Protein AF-A0A6G2D706-F1 (afdb_monomer_lite)

pLDDT: mean 92.15, std 5.21, range [74.56, 98.31]

Organism: Streptococcus pneumoniae (NCBI:txid1313)

Foldseek 3Di:
DQWDDPDPPDIDHCLVVVEDDDDDDPPPCSVVVVVSVVVSLVVQVEAAAEEALPCPPQQVCCVVNPLQRYHHHLVSLLVVLVVLLVLLVVLVVVCVVVPDPPAAQVVVVHHAYEYHYRDLPSQCVPDDDPVSNVSNVSNVVSVVCCVVRVSRSNYYD

Radius of gyration: 15.92 Å; chains: 1; bounding box: 37×37×40 Å

Sequence (157 aa):
SLDIDLGYDITYNPIKCPHILVSGGTGSGKSIFISFLIIELLKRNSTLYIADPKNSDLGSLSHYLSDKYVATTPNSIARIVRLVVEQMQARYQTMRDNFHYGSNFADHGFKPVWLIFDEMGAFQASATDKKSKEVITEVMDGIKQIILLGRQAGVFI

InterPro domains:
  IPR002543 FtsK domain [PF01580] (10-113)
  IPR002543 FtsK domain [PS50901] (1-157)
  IPR027417 P-loop containing nucleoside triphosphate hydrolase [G3DSA:3.40.50.300] (3-157)
  IPR027417 P-loop containing nucleoside triphosphate hydrolase [SSF52540] (9-156)
  IPR050206 FtsK/SpoIIIE/SftA cell division and DNA translocation [PTHR22683] (16-97)

Structure (mmCIF, N/CA/C/O backbone):
data_AF-A0A6G2D706-F1
#
_entry.id   AF-A0A6G2D706-F1
#
loop_
_atom_site.group_PDB
_atom_site.id
_atom_site.type_symbol
_atom_site.label_atom_id
_atom_site.label_alt_id
_atom_site.label_comp_id
_atom_site.label_asym_id
_atom_site.label_entity_id
_atom_site.label_seq_id
_atom_site.pdbx_PDB_ins_code
_atom_site.Cartn_x
_atom_site.Cartn_y
_atom_site.Cartn_z
_atom_site.occupancy
_atom_site.B_iso_or_equiv
_atom_site.auth_seq_id
_atom_site.auth_comp_id
_atom_site.auth_asym_id
_atom_site.auth_atom_id
_atom_site.pdbx_PDB_model_num
ATOM 1 N N . SER A 1 1 ? 10.830 5.005 -15.874 1.00 81.38 1 SER A N 1
ATOM 2 C CA . SER A 1 1 ? 11.547 4.408 -14.731 1.00 81.38 1 SER A CA 1
ATOM 3 C C . SER A 1 1 ? 10.601 4.313 -13.538 1.00 81.38 1 SER A C 1
ATOM 5 O O . SER A 1 1 ? 9.674 5.114 -13.471 1.00 81.38 1 SER A O 1
ATOM 7 N N . LEU A 1 2 ? 10.809 3.349 -12.633 1.00 89.12 2 LEU A N 1
ATOM 8 C CA . LEU A 1 2 ? 10.139 3.285 -11.323 1.00 89.12 2 LEU A CA 1
ATOM 9 C C . LEU A 1 2 ? 10.940 3.975 -10.212 1.00 89.12 2 LEU A C 1
ATOM 11 O O . LEU A 1 2 ? 10.462 4.050 -9.086 1.00 89.12 2 LEU A O 1
ATOM 15 N N . ASP A 1 3 ? 12.134 4.473 -10.528 1.00 93.94 3 ASP A N 1
ATOM 16 C CA . ASP A 1 3 ? 12.951 5.238 -9.593 1.00 93.94 3 ASP A CA 1
ATOM 17 C C . ASP A 1 3 ? 12.216 6.509 -9.159 1.00 93.94 3 ASP A C 1
ATOM 19 O O . ASP A 1 3 ? 11.658 7.224 -10.000 1.00 93.94 3 ASP A O 1
ATOM 23 N N . ILE A 1 4 ? 12.211 6.778 -7.857 1.00 95.00 4 ILE A N 1
ATOM 24 C CA . ILE A 1 4 ? 11.676 7.979 -7.219 1.00 95.00 4 ILE A CA 1
ATOM 25 C C . ILE A 1 4 ? 12.845 8.711 -6.570 1.00 95.00 4 ILE A C 1
ATOM 27 O O . ILE A 1 4 ? 13.497 8.167 -5.682 1.00 95.00 4 ILE A O 1
ATOM 31 N N . ASP A 1 5 ? 13.108 9.930 -7.024 1.00 95.00 5 ASP A N 1
ATOM 32 C CA . ASP A 1 5 ? 14.101 10.805 -6.409 1.00 95.00 5 ASP A CA 1
ATOM 33 C C . ASP A 1 5 ? 13.527 11.364 -5.103 1.00 95.00 5 ASP A C 1
ATOM 35 O O . ASP A 1 5 ? 12.515 12.061 -5.123 1.00 95.00 5 ASP A O 1
ATOM 39 N N . LEU A 1 6 ? 14.133 11.008 -3.970 1.00 93.25 6 LEU A N 1
ATOM 40 C CA . LEU A 1 6 ? 13.756 11.507 -2.645 1.00 93.25 6 LEU A CA 1
ATOM 41 C C . LEU A 1 6 ? 14.565 12.757 -2.250 1.00 93.25 6 LEU A C 1
ATOM 43 O O . LEU A 1 6 ? 14.392 13.273 -1.145 1.00 93.25 6 LEU A O 1
ATOM 47 N N . GLY A 1 7 ? 15.430 13.250 -3.141 1.00 90.75 7 GLY A N 1
ATOM 48 C CA . GLY A 1 7 ? 16.374 14.331 -2.894 1.00 90.75 7 GLY A CA 1
ATOM 49 C C . GLY A 1 7 ? 17.640 13.860 -2.178 1.00 90.75 7 GLY A C 1
ATOM 50 O O . GLY A 1 7 ? 17.743 12.723 -1.723 1.00 90.75 7 GLY A O 1
ATOM 51 N N . TYR A 1 8 ? 18.620 14.763 -2.065 1.00 91.75 8 TYR A N 1
ATOM 52 C CA . TYR A 1 8 ? 19.890 14.518 -1.361 1.00 91.75 8 TYR A CA 1
ATOM 53 C C . TYR A 1 8 ? 20.635 13.259 -1.840 1.00 91.75 8 TYR A C 1
ATOM 55 O O . TYR A 1 8 ? 21.171 12.507 -1.030 1.00 91.75 8 TYR A O 1
ATOM 63 N N . ASP A 1 9 ? 20.630 13.017 -3.155 1.00 92.62 9 ASP A N 1
ATOM 64 C CA . ASP A 1 9 ? 21.211 11.829 -3.799 1.00 92.62 9 ASP A CA 1
ATOM 65 C C . ASP A 1 9 ? 20.592 10.490 -3.346 1.00 92.62 9 ASP A C 1
ATOM 67 O O . ASP A 1 9 ? 21.154 9.414 -3.563 1.00 92.62 9 ASP A O 1
ATOM 71 N N . ILE A 1 10 ? 19.397 10.527 -2.747 1.00 93.50 10 ILE A N 1
ATOM 72 C CA . ILE A 1 10 ? 18.648 9.340 -2.340 1.00 93.50 10 ILE A CA 1
ATOM 73 C C . ILE A 1 10 ? 17.617 9.017 -3.416 1.00 93.50 10 ILE A C 1
ATOM 75 O O . ILE A 1 10 ? 16.660 9.750 -3.638 1.00 93.50 10 ILE A O 1
ATOM 79 N N . THR A 1 11 ? 17.773 7.860 -4.055 1.00 95.12 11 THR A N 1
ATOM 80 C CA . THR A 1 11 ? 16.788 7.327 -5.003 1.00 95.12 11 THR A CA 1
ATOM 81 C C . THR A 1 11 ? 16.144 6.067 -4.447 1.00 95.12 11 THR A C 1
ATOM 83 O O . THR A 1 11 ? 16.824 5.104 -4.085 1.00 95.12 11 THR A O 1
ATOM 86 N N . TYR A 1 12 ? 14.817 6.046 -4.426 1.00 95.06 12 TYR A N 1
ATOM 87 C CA . TYR A 1 12 ? 14.024 4.884 -4.062 1.00 95.06 12 TYR A CA 1
ATOM 88 C C . TYR A 1 12 ? 13.593 4.099 -5.305 1.00 95.06 12 TYR A C 1
ATOM 90 O O . TYR A 1 12 ? 13.089 4.670 -6.266 1.00 95.06 12 TYR A O 1
ATOM 98 N N . ASN A 1 13 ? 13.750 2.774 -5.278 1.00 93.94 13 ASN A N 1
ATOM 99 C CA . ASN A 1 13 ? 13.297 1.888 -6.348 1.00 93.94 13 ASN A CA 1
ATOM 100 C C . ASN A 1 13 ? 12.472 0.727 -5.758 1.00 93.94 13 ASN A C 1
ATOM 102 O O . ASN A 1 13 ? 13.042 -0.093 -5.029 1.00 93.94 13 ASN A O 1
ATOM 106 N N . PRO A 1 14 ? 11.182 0.588 -6.116 1.00 91.69 14 PRO A N 1
ATOM 1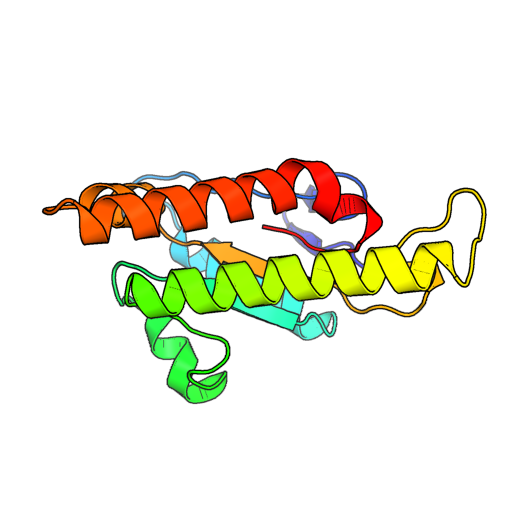07 C CA . PRO A 1 14 ? 10.299 -0.437 -5.551 1.00 91.69 14 PRO A CA 1
ATOM 108 C C . PRO A 1 14 ? 10.644 -1.872 -5.979 1.00 91.69 14 PRO A C 1
ATOM 110 O O . PRO A 1 14 ? 10.285 -2.833 -5.311 1.00 91.69 14 PRO A O 1
ATOM 113 N N . ILE A 1 15 ? 11.393 -2.074 -7.065 1.00 90.44 15 ILE A N 1
ATOM 114 C CA . ILE A 1 15 ? 11.876 -3.415 -7.432 1.00 90.44 15 ILE A CA 1
ATOM 115 C C . ILE A 1 15 ? 13.010 -3.853 -6.493 1.00 90.44 15 ILE A C 1
ATOM 117 O O . ILE A 1 15 ? 13.154 -5.050 -6.216 1.00 90.44 15 ILE A O 1
ATOM 121 N N . LYS A 1 16 ? 13.822 -2.905 -6.006 1.00 91.56 16 LYS A N 1
ATOM 122 C CA . LYS A 1 16 ? 14.939 -3.166 -5.082 1.00 91.56 16 LYS A CA 1
ATOM 123 C C . LYS A 1 16 ? 14.484 -3.186 -3.622 1.00 91.56 16 LYS A C 1
ATOM 125 O O . LYS A 1 16 ? 14.890 -4.074 -2.881 1.00 91.56 16 LYS A O 1
ATOM 130 N N . CYS A 1 17 ? 13.636 -2.237 -3.233 1.00 93.25 17 CYS A N 1
ATOM 131 C CA . CYS A 1 17 ? 13.087 -2.088 -1.888 1.00 93.25 17 CYS A CA 1
ATOM 132 C C . CYS A 1 17 ? 11.553 -1.998 -1.987 1.00 93.25 17 CYS A C 1
ATOM 134 O O . CYS A 1 17 ? 11.030 -0.905 -2.159 1.00 93.25 17 CYS A O 1
ATOM 136 N N . PRO A 1 18 ? 10.818 -3.121 -1.960 1.00 92.50 18 PRO A N 1
ATOM 137 C CA . PRO A 1 18 ? 9.405 -3.164 -2.359 1.00 92.50 18 PRO A CA 1
ATOM 138 C C . PRO A 1 18 ? 8.423 -2.513 -1.392 1.00 92.50 18 PRO A C 1
ATOM 140 O O . PRO A 1 18 ? 7.325 -2.163 -1.806 1.00 92.50 18 PRO A O 1
ATOM 143 N N . HIS A 1 19 ? 8.794 -2.346 -0.128 1.00 94.94 19 HIS A N 1
ATOM 144 C CA . HIS A 1 19 ? 7.889 -1.830 0.893 1.00 94.94 19 HIS A CA 1
ATOM 145 C C . HIS A 1 19 ? 8.547 -0.681 1.643 1.00 94.94 19 HIS A C 1
ATOM 147 O O . HIS A 1 19 ? 9.767 -0.691 1.837 1.00 94.94 19 HIS A O 1
ATOM 153 N N . ILE A 1 20 ? 7.750 0.299 2.060 1.00 95.00 20 ILE A N 1
ATOM 154 C CA . ILE A 1 20 ? 8.225 1.469 2.799 1.00 95.00 20 ILE A CA 1
ATOM 155 C C . ILE A 1 20 ? 7.529 1.507 4.157 1.00 95.00 20 ILE A C 1
ATOM 157 O O . ILE A 1 20 ? 6.311 1.591 4.249 1.00 95.00 20 ILE A O 1
ATOM 161 N N . LEU A 1 21 ? 8.320 1.529 5.229 1.00 94.50 21 LEU A N 1
ATOM 162 C CA . LEU A 1 21 ? 7.830 1.891 6.555 1.00 94.50 21 LEU A CA 1
ATOM 163 C C . LEU A 1 21 ? 8.218 3.342 6.846 1.00 94.50 21 LEU A C 1
ATOM 165 O O . LEU A 1 21 ? 9.404 3.663 6.915 1.00 94.50 21 LEU A O 1
ATOM 169 N N . VAL A 1 22 ? 7.226 4.212 7.042 1.00 92.31 22 VAL A N 1
ATOM 170 C CA . VAL A 1 22 ? 7.445 5.612 7.428 1.00 92.31 22 VAL A CA 1
ATOM 171 C C . VAL A 1 22 ? 7.089 5.789 8.900 1.00 92.31 22 VAL A C 1
ATOM 173 O O . VAL A 1 22 ? 5.945 5.590 9.298 1.00 92.31 22 VAL A O 1
ATOM 176 N N . SER A 1 23 ? 8.061 6.201 9.713 1.00 90.69 23 SER A N 1
ATOM 177 C CA . SER A 1 23 ? 7.874 6.477 11.141 1.00 90.69 23 SER A CA 1
ATOM 178 C C . SER A 1 23 ? 8.344 7.883 11.494 1.00 90.69 23 SER A C 1
ATOM 180 O O . SER A 1 23 ? 9.405 8.307 11.042 1.00 90.69 23 SER A O 1
ATOM 182 N N . GLY A 1 24 ? 7.605 8.583 12.352 1.00 87.69 24 GLY A N 1
ATOM 183 C CA . GLY A 1 24 ? 7.993 9.901 12.848 1.00 87.69 24 GLY A CA 1
ATOM 184 C C . GLY A 1 24 ? 6.980 10.453 13.847 1.00 87.69 24 GLY A C 1
ATOM 185 O O . GLY A 1 24 ? 5.803 10.101 13.800 1.00 87.69 24 GLY A O 1
ATOM 186 N N . GLY A 1 25 ? 7.438 11.313 14.760 1.00 85.75 25 GLY A N 1
ATOM 187 C CA . GLY A 1 25 ? 6.558 12.015 15.700 1.00 85.75 25 GLY A CA 1
ATOM 188 C C . GLY A 1 25 ? 5.697 13.084 15.017 1.00 85.75 25 GLY A C 1
ATOM 189 O O . GLY A 1 25 ? 5.920 13.441 13.856 1.00 85.75 25 GLY A O 1
ATOM 190 N N . THR A 1 26 ? 4.724 13.637 15.739 1.00 83.25 26 THR A N 1
ATOM 191 C CA . THR A 1 26 ? 3.914 14.765 15.255 1.00 83.25 26 THR A CA 1
ATOM 192 C C . THR A 1 26 ? 4.809 15.937 14.843 1.00 83.25 26 THR A C 1
ATOM 194 O O . THR A 1 26 ? 5.737 16.294 15.563 1.00 83.25 26 THR A O 1
ATOM 197 N N . GLY A 1 27 ? 4.548 16.527 13.673 1.00 84.12 27 GLY A N 1
ATOM 198 C CA . GLY A 1 27 ? 5.331 17.653 13.146 1.00 84.12 27 GLY A CA 1
ATOM 199 C C . GLY A 1 27 ? 6.653 17.278 12.463 1.00 84.12 27 GLY A C 1
ATOM 200 O O . GLY A 1 27 ? 7.314 18.157 11.928 1.00 84.12 27 GLY A O 1
ATOM 201 N N . SER A 1 28 ? 7.022 15.991 12.401 1.00 90.06 28 SER A N 1
ATOM 202 C CA . SER A 1 28 ? 8.252 15.525 11.723 1.00 90.06 2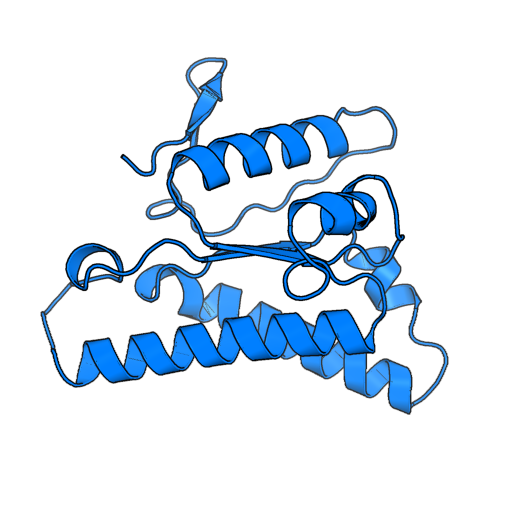8 SER A CA 1
ATOM 203 C C . SER A 1 28 ? 8.206 15.579 10.189 1.00 90.06 28 SER A C 1
ATOM 205 O O . SER A 1 28 ? 9.208 15.313 9.536 1.00 90.06 28 SER A O 1
ATOM 207 N N . GLY A 1 29 ? 7.044 15.886 9.603 1.00 88.81 29 GLY A N 1
ATOM 208 C CA . GLY A 1 29 ? 6.846 15.895 8.151 1.00 88.81 29 GLY A CA 1
ATOM 209 C C . GLY A 1 29 ? 6.341 14.575 7.554 1.00 88.81 29 GLY A C 1
ATOM 210 O O . GLY A 1 29 ? 6.227 14.494 6.335 1.00 88.81 29 GLY A O 1
ATOM 211 N N . LYS A 1 30 ? 5.967 13.571 8.371 1.00 90.31 30 LYS A N 1
ATOM 212 C CA . LYS A 1 30 ? 5.401 12.281 7.904 1.00 90.31 30 LYS A CA 1
ATOM 213 C C . LYS A 1 30 ? 4.318 12.455 6.829 1.00 90.31 30 LYS A C 1
ATOM 215 O O . LYS A 1 30 ? 4.442 11.899 5.743 1.00 90.31 30 LYS A O 1
ATOM 220 N N . SER A 1 31 ? 3.280 13.245 7.107 1.00 86.81 31 SER A N 1
ATOM 221 C CA . SER A 1 31 ? 2.144 13.417 6.187 1.00 86.81 31 SER A CA 1
ATOM 222 C C . SER A 1 31 ? 2.536 14.115 4.881 1.00 86.81 31 SER A C 1
ATOM 224 O O . SER A 1 31 ? 2.033 13.764 3.813 1.00 86.81 31 SER A O 1
ATOM 226 N N . ILE A 1 32 ? 3.480 15.061 4.945 1.00 89.75 32 ILE A N 1
ATOM 227 C CA . ILE A 1 32 ? 4.032 15.734 3.761 1.00 89.75 32 ILE A CA 1
ATOM 228 C C . ILE A 1 32 ? 4.799 14.724 2.905 1.00 89.75 32 ILE A C 1
ATOM 230 O O . ILE A 1 32 ? 4.597 14.673 1.694 1.00 89.75 32 ILE A O 1
ATOM 234 N N . PHE A 1 33 ? 5.626 13.883 3.529 1.00 92.88 33 PHE A N 1
ATOM 235 C CA . PHE A 1 33 ? 6.378 12.849 2.825 1.00 92.88 33 PHE A CA 1
ATOM 236 C C . PHE A 1 33 ? 5.459 11.821 2.150 1.00 92.88 33 PHE A C 1
ATOM 238 O O . PHE A 1 33 ? 5.658 11.493 0.983 1.00 92.88 33 PHE A O 1
ATOM 245 N N . ILE A 1 34 ? 4.405 11.364 2.833 1.00 92.38 34 ILE A N 1
ATOM 246 C CA . ILE A 1 34 ? 3.423 10.449 2.231 1.00 92.38 34 ILE A CA 1
ATOM 247 C C . ILE A 1 34 ? 2.694 11.120 1.056 1.00 92.38 34 ILE A C 1
ATOM 249 O O . ILE A 1 34 ? 2.522 10.503 0.007 1.00 92.38 34 ILE A O 1
ATOM 253 N N . SER A 1 35 ? 2.323 12.398 1.181 1.00 91.06 35 SER A N 1
ATOM 254 C CA . SER A 1 35 ? 1.693 13.154 0.086 1.00 91.06 35 SER A CA 1
ATOM 255 C C . SER A 1 35 ? 2.620 13.290 -1.125 1.00 91.06 35 SER A C 1
ATOM 257 O O . SER A 1 35 ? 2.190 13.117 -2.267 1.00 91.06 35 SER A O 1
ATOM 259 N N . PHE A 1 36 ? 3.908 13.544 -0.882 1.00 93.75 36 PHE A N 1
ATOM 260 C CA . PHE A 1 36 ? 4.936 13.546 -1.918 1.00 93.75 36 PHE A CA 1
ATOM 261 C C . PHE A 1 36 ? 5.018 12.186 -2.629 1.00 93.75 36 PHE A C 1
ATOM 263 O O . PHE A 1 36 ? 4.965 12.139 -3.860 1.00 93.75 36 PHE A O 1
ATOM 270 N N . LEU A 1 37 ? 5.058 11.081 -1.875 1.00 94.81 37 LEU A N 1
ATOM 271 C CA . LEU A 1 37 ? 5.059 9.735 -2.451 1.00 94.81 37 LEU A CA 1
ATOM 272 C C . LEU A 1 37 ? 3.815 9.494 -3.312 1.00 94.81 37 LEU A C 1
ATOM 274 O O . LEU A 1 37 ? 3.954 9.055 -4.448 1.00 94.81 37 LEU A O 1
ATOM 278 N N . ILE A 1 38 ? 2.615 9.838 -2.837 1.00 93.38 38 ILE A N 1
ATOM 279 C CA . ILE A 1 38 ? 1.366 9.704 -3.609 1.00 93.38 38 ILE A CA 1
ATOM 280 C C . ILE A 1 38 ? 1.490 10.379 -4.980 1.00 93.38 38 ILE A C 1
ATOM 282 O O . ILE A 1 38 ? 1.189 9.762 -6.004 1.00 93.38 38 ILE A O 1
ATOM 286 N N . ILE A 1 39 ? 1.976 11.622 -5.017 1.00 93.00 39 ILE A N 1
ATOM 287 C CA . ILE A 1 39 ? 2.156 12.379 -6.263 1.00 93.00 39 ILE A CA 1
ATOM 288 C C . ILE A 1 39 ? 3.146 11.670 -7.194 1.00 93.00 39 ILE A C 1
ATOM 290 O O . ILE A 1 39 ? 2.860 11.487 -8.381 1.00 93.00 39 ILE A O 1
ATOM 294 N N . GLU A 1 40 ? 4.295 11.240 -6.677 1.00 95.25 40 GLU A N 1
ATOM 295 C CA . GLU A 1 40 ? 5.308 10.543 -7.470 1.00 95.25 40 GLU A CA 1
ATOM 296 C C . GLU A 1 40 ? 4.807 9.194 -8.008 1.00 95.25 40 GLU A C 1
ATOM 298 O O . GLU A 1 40 ? 5.090 8.829 -9.157 1.00 95.25 40 GLU A O 1
ATOM 303 N N . LEU A 1 41 ? 4.008 8.467 -7.231 1.00 94.81 41 LEU A N 1
ATOM 304 C CA . LEU A 1 41 ? 3.413 7.203 -7.652 1.00 94.81 41 LEU A CA 1
ATOM 305 C C . LEU A 1 41 ? 2.353 7.398 -8.745 1.00 94.81 41 LEU A C 1
ATOM 307 O O . LEU A 1 41 ? 2.333 6.632 -9.717 1.00 94.81 41 LEU A O 1
ATOM 311 N N . LEU A 1 42 ? 1.524 8.443 -8.641 1.00 92.00 42 LEU A N 1
ATOM 312 C CA . LEU A 1 42 ? 0.538 8.807 -9.667 1.00 92.00 42 LEU A CA 1
ATOM 313 C C . LEU A 1 42 ? 1.209 9.217 -10.984 1.00 92.00 42 LEU A C 1
ATOM 315 O O . LEU A 1 42 ? 0.801 8.742 -12.045 1.00 92.00 42 LEU A O 1
ATOM 319 N N . LYS A 1 43 ? 2.289 10.012 -10.934 1.00 93.31 43 LYS A N 1
ATOM 320 C CA . LYS A 1 43 ? 3.097 10.366 -12.122 1.00 93.31 43 LYS A CA 1
ATOM 321 C C . LYS A 1 43 ? 3.640 9.135 -12.856 1.00 93.31 43 LYS A C 1
ATOM 323 O O . LYS A 1 43 ? 3.849 9.178 -14.065 1.00 93.31 43 LYS A O 1
ATOM 328 N N . ARG A 1 44 ? 3.843 8.025 -12.139 1.00 93.19 44 ARG A N 1
ATOM 329 C CA . ARG A 1 44 ? 4.308 6.733 -12.676 1.00 93.19 44 ARG A CA 1
ATOM 330 C C . ARG A 1 44 ? 3.165 5.792 -13.068 1.00 93.19 44 ARG A C 1
ATOM 332 O O . ARG A 1 44 ? 3.407 4.609 -13.288 1.00 93.19 44 ARG A O 1
ATOM 339 N N . ASN A 1 45 ? 1.937 6.307 -13.196 1.00 93.00 45 ASN A N 1
ATOM 340 C CA . ASN A 1 45 ? 0.751 5.552 -13.617 1.00 93.00 45 ASN A CA 1
ATOM 341 C C . ASN A 1 45 ? 0.461 4.351 -12.695 1.00 93.00 45 ASN A C 1
ATOM 343 O O . ASN A 1 45 ? 0.038 3.289 -13.155 1.00 93.00 45 ASN A O 1
ATOM 347 N N . SER A 1 46 ? 0.731 4.505 -11.397 1.00 94.88 46 SER A N 1
ATOM 348 C CA . SER A 1 46 ? 0.456 3.471 -10.401 1.00 94.88 46 SER A CA 1
ATOM 349 C C . SER A 1 46 ? -1.017 3.474 -9.996 1.00 94.88 46 SER A C 1
ATOM 351 O O . SER A 1 46 ? -1.672 4.514 -9.989 1.00 94.88 46 SER A O 1
ATOM 353 N N . THR A 1 47 ? -1.539 2.311 -9.612 1.00 95.06 47 THR A N 1
ATOM 354 C CA . THR A 1 47 ? -2.844 2.208 -8.942 1.00 95.06 47 THR A CA 1
ATOM 355 C C . THR A 1 47 ? -2.639 2.374 -7.441 1.00 95.06 47 THR A C 1
ATOM 357 O O . THR A 1 47 ? -1.811 1.669 -6.869 1.00 95.06 47 THR A O 1
ATOM 360 N N . LEU A 1 48 ? -3.374 3.289 -6.807 1.00 95.25 48 LEU A N 1
ATOM 361 C CA . LEU A 1 48 ? -3.248 3.583 -5.378 1.00 95.25 48 LEU A CA 1
ATOM 362 C C . LEU A 1 48 ? -4.502 3.157 -4.618 1.00 95.25 48 LEU A C 1
ATOM 364 O O . LEU A 1 48 ? -5.610 3.486 -5.029 1.00 95.25 48 LEU A O 1
ATOM 368 N N . TYR A 1 49 ? -4.308 2.487 -3.490 1.00 96.69 49 TYR A N 1
ATOM 369 C CA . TYR A 1 49 ? -5.309 2.256 -2.457 1.00 96.69 49 TYR A CA 1
ATOM 370 C C . TYR A 1 49 ? -4.822 2.908 -1.166 1.00 96.69 49 TYR A C 1
ATOM 372 O O . TYR A 1 49 ? -3.657 2.762 -0.814 1.00 96.69 49 TYR A O 1
ATOM 380 N N . ILE A 1 50 ? -5.692 3.627 -0.467 1.00 95.56 50 ILE A N 1
ATOM 381 C CA . ILE A 1 50 ? -5.354 4.408 0.722 1.00 95.56 50 ILE A CA 1
ATOM 382 C C . ILE A 1 50 ? -6.214 3.922 1.886 1.00 95.56 50 ILE A C 1
ATOM 384 O O . ILE A 1 50 ? -7.441 3.954 1.812 1.00 95.56 50 ILE A O 1
ATOM 388 N N . ALA A 1 51 ? -5.563 3.483 2.958 1.00 94.62 51 ALA A N 1
ATOM 389 C CA . ALA A 1 51 ? -6.153 3.161 4.248 1.00 94.62 51 ALA A CA 1
ATOM 390 C C . ALA A 1 51 ? -5.796 4.263 5.253 1.00 94.62 51 ALA A C 1
ATOM 392 O O . ALA A 1 51 ? -4.647 4.372 5.693 1.00 94.62 51 ALA A O 1
ATOM 393 N N . ASP A 1 52 ? -6.789 5.059 5.637 1.00 92.06 52 ASP A N 1
ATOM 394 C CA . ASP A 1 52 ? -6.651 6.100 6.653 1.00 92.06 52 ASP A CA 1
ATOM 395 C C . ASP A 1 52 ? -7.651 5.876 7.803 1.00 92.06 52 ASP A C 1
ATOM 397 O O . ASP A 1 52 ? -8.746 6.446 7.805 1.00 92.06 52 ASP A O 1
ATOM 401 N N . PRO A 1 53 ? -7.294 5.059 8.811 1.00 87.19 53 PRO A N 1
ATOM 402 C CA . PRO A 1 53 ? -8.173 4.759 9.942 1.00 87.19 53 PRO A CA 1
ATOM 403 C C . PRO A 1 53 ? -8.463 5.977 10.833 1.00 87.19 53 PRO A C 1
ATOM 405 O O . PRO A 1 53 ? -9.346 5.904 11.685 1.00 87.19 53 PRO A O 1
ATOM 408 N N . LYS A 1 54 ? -7.725 7.084 10.673 1.00 83.50 54 LYS A N 1
ATOM 409 C CA . LYS A 1 54 ? -7.936 8.330 11.421 1.00 83.50 54 LYS A CA 1
ATOM 410 C C . LYS A 1 54 ? -8.887 9.294 10.709 1.00 83.50 54 LYS A C 1
ATOM 412 O O . LYS A 1 54 ? -9.291 10.272 11.332 1.00 83.50 54 LYS A O 1
ATOM 417 N N . ASN A 1 55 ? -9.249 9.026 9.450 1.00 79.19 55 ASN A N 1
ATOM 418 C CA . ASN A 1 55 ? -10.019 9.938 8.597 1.00 79.19 55 ASN A CA 1
ATOM 419 C C . ASN A 1 55 ? -9.433 11.367 8.595 1.00 79.19 55 ASN A C 1
ATOM 421 O O . ASN A 1 55 ? -10.126 12.350 8.856 1.00 79.19 55 ASN A O 1
ATOM 425 N N . SER A 1 56 ? -8.124 11.441 8.381 1.00 82.00 56 SER A N 1
ATOM 426 C CA . SER A 1 56 ? -7.319 12.657 8.330 1.00 82.00 56 SER A CA 1
ATOM 427 C C . SER A 1 56 ? -7.277 13.249 6.909 1.00 82.00 56 SER A C 1
ATOM 429 O O . SER A 1 56 ? -8.135 12.970 6.065 1.00 82.00 56 SER A O 1
ATOM 431 N N . ASP A 1 57 ? -6.260 14.063 6.620 1.00 78.94 57 ASP A N 1
ATOM 432 C CA . ASP A 1 57 ? -6.036 14.668 5.303 1.00 78.94 57 ASP A CA 1
ATOM 433 C C . ASP A 1 57 ? -5.953 13.619 4.178 1.00 78.94 57 ASP A C 1
ATOM 435 O O . ASP A 1 57 ? -6.423 13.865 3.066 1.00 78.94 57 ASP A O 1
ATOM 439 N N . LEU A 1 58 ? -5.420 12.421 4.460 1.00 80.06 58 LEU A N 1
ATOM 440 C CA . LEU A 1 58 ? -5.362 11.332 3.480 1.00 80.06 58 LEU A CA 1
ATOM 441 C C . LEU A 1 58 ? -6.749 10.779 3.140 1.00 80.06 58 LEU A C 1
ATOM 443 O O . LEU A 1 58 ? -7.017 10.493 1.973 1.00 80.06 58 LEU A O 1
ATOM 447 N N . GLY A 1 59 ? -7.645 10.668 4.122 1.00 74.56 59 GLY A N 1
ATOM 448 C CA . GLY A 1 59 ? -9.045 10.298 3.904 1.00 74.56 59 GLY A CA 1
ATOM 449 C C . GLY A 1 59 ? -9.768 11.261 2.958 1.00 74.56 59 GLY A C 1
ATOM 450 O O . GLY A 1 59 ? -10.565 10.832 2.126 1.00 74.56 59 GLY A O 1
ATOM 451 N N . SER A 1 60 ? -9.414 12.548 3.001 1.00 82.06 60 SER A N 1
ATOM 452 C CA . SER A 1 60 ? -10.006 13.588 2.145 1.00 82.06 60 SER A CA 1
ATOM 453 C C . SER A 1 60 ? -9.629 13.450 0.665 1.00 82.06 60 SER A C 1
ATOM 455 O O . SER A 1 60 ? -10.288 14.030 -0.202 1.00 82.06 60 SER A O 1
ATOM 457 N N . LEU A 1 61 ? -8.612 12.642 0.334 1.00 82.44 61 LEU A N 1
ATOM 458 C CA . LEU A 1 61 ? -8.274 12.330 -1.056 1.00 82.44 61 LEU A CA 1
ATOM 459 C C . LEU A 1 61 ? -9.385 11.558 -1.776 1.00 82.44 61 LEU A C 1
ATOM 461 O O . LEU A 1 61 ? -9.376 11.519 -3.006 1.00 82.44 61 LEU A O 1
ATOM 465 N N . SER A 1 62 ? -10.363 10.994 -1.060 1.00 80.44 62 SER A N 1
ATOM 466 C CA . SER A 1 62 ? -11.533 10.343 -1.660 1.00 80.44 62 SER A CA 1
ATOM 467 C C . SER A 1 62 ? -12.319 11.270 -2.594 1.00 80.44 62 SER A C 1
ATOM 469 O O . SER A 1 62 ? -12.820 10.814 -3.624 1.00 80.44 62 SER A O 1
ATOM 471 N N . HIS A 1 63 ? -12.337 12.579 -2.312 1.00 78.25 63 HIS A N 1
ATOM 472 C CA . HIS A 1 63 ? -12.963 13.593 -3.164 1.00 78.25 63 HIS A CA 1
ATOM 473 C C . HIS A 1 63 ? -12.349 13.669 -4.569 1.00 78.25 63 HIS A C 1
ATOM 475 O O . HIS A 1 63 ? -13.025 14.080 -5.511 1.00 78.25 63 HIS A O 1
ATOM 481 N N . TYR A 1 64 ? -11.092 13.246 -4.720 1.00 82.06 64 TYR A N 1
ATOM 482 C CA . TYR A 1 64 ? -10.368 13.238 -5.992 1.00 82.06 64 TYR A CA 1
ATOM 483 C C . TYR A 1 64 ? -10.192 11.823 -6.552 1.00 82.06 64 TYR A C 1
ATOM 485 O O . TYR A 1 64 ? -10.255 11.622 -7.763 1.00 82.06 64 TYR A O 1
ATOM 493 N N . LEU A 1 65 ? -9.963 10.841 -5.676 1.00 75.44 65 LEU A N 1
ATOM 494 C CA . LEU A 1 65 ? -9.597 9.472 -6.034 1.00 75.44 65 LEU A CA 1
ATOM 495 C C . LEU A 1 65 ? -10.755 8.474 -5.934 1.00 75.44 65 LEU A C 1
ATOM 497 O O . LEU A 1 65 ? -10.525 7.313 -6.222 1.00 75.44 65 LEU A O 1
ATOM 501 N N . SER A 1 66 ? -11.992 8.891 -5.637 1.00 80.12 66 SER A N 1
ATOM 502 C CA . SER A 1 66 ? -13.164 8.027 -5.396 1.00 80.12 66 SER A CA 1
ATOM 503 C C . SER A 1 66 ? -13.056 7.148 -4.137 1.00 80.12 66 SER A C 1
ATOM 505 O O . SER A 1 66 ? -12.017 6.564 -3.830 1.00 80.12 66 SER A O 1
ATOM 507 N N . ASP A 1 67 ? -14.189 6.940 -3.458 1.00 78.31 67 ASP A N 1
ATOM 508 C CA . ASP A 1 67 ? -14.339 6.043 -2.292 1.00 78.31 67 ASP A CA 1
ATOM 509 C C . ASP A 1 67 ? -14.025 4.564 -2.589 1.00 78.31 67 ASP A C 1
ATOM 511 O O . ASP A 1 67 ? -14.006 3.704 -1.702 1.00 78.31 67 ASP A O 1
ATOM 515 N N . LYS A 1 68 ? -13.810 4.214 -3.860 1.00 85.44 68 LYS A N 1
ATOM 516 C CA . LYS A 1 68 ? -13.293 2.899 -4.242 1.00 85.44 68 LYS A CA 1
ATOM 517 C C . LYS A 1 68 ? -11.841 2.710 -3.794 1.00 85.44 68 LYS A C 1
ATOM 519 O O . LYS A 1 68 ? -11.471 1.595 -3.428 1.00 85.44 68 LYS A O 1
ATOM 524 N N . TYR A 1 69 ? -11.045 3.774 -3.838 1.00 90.38 69 TYR A N 1
ATOM 525 C CA . TYR A 1 69 ? -9.602 3.728 -3.620 1.00 90.38 69 TYR A CA 1
ATOM 526 C C . TYR A 1 69 ? -9.188 4.259 -2.249 1.00 90.38 69 TYR A C 1
ATOM 528 O O . TYR A 1 69 ? -8.098 3.938 -1.795 1.00 90.38 69 TYR A O 1
ATOM 536 N N . VAL A 1 70 ? -10.051 5.009 -1.564 1.00 92.81 70 VAL A N 1
ATOM 537 C CA . VAL A 1 70 ? -9.778 5.553 -0.229 1.00 92.81 70 VAL A CA 1
ATOM 538 C C . VAL A 1 70 ? -10.734 4.935 0.790 1.00 92.81 70 VAL A C 1
ATOM 540 O O . VAL A 1 70 ? -11.942 4.878 0.565 1.00 92.81 70 VAL A O 1
ATOM 543 N N . ALA A 1 71 ? -10.193 4.432 1.897 1.00 93.44 71 ALA A N 1
ATOM 544 C CA . ALA A 1 71 ? -10.918 3.707 2.930 1.00 93.44 71 ALA A CA 1
ATOM 545 C C . ALA A 1 71 ? -10.550 4.217 4.325 1.00 93.44 71 ALA A C 1
ATOM 547 O O . ALA A 1 71 ? -9.375 4.300 4.673 1.00 93.44 71 ALA A O 1
ATOM 548 N N . THR A 1 72 ? -11.566 4.501 5.139 1.00 92.06 72 THR A N 1
ATOM 549 C CA . THR A 1 72 ? -11.388 5.103 6.473 1.00 92.06 72 THR A CA 1
ATOM 550 C C . THR A 1 72 ? -12.026 4.295 7.601 1.00 92.06 72 THR A C 1
ATOM 552 O O . THR A 1 72 ? -11.626 4.399 8.755 1.00 92.06 72 THR A O 1
ATOM 555 N N . THR A 1 73 ? -12.986 3.422 7.283 1.00 90.81 73 THR A N 1
ATOM 556 C CA . THR A 1 73 ? -13.619 2.515 8.257 1.00 90.81 73 THR A CA 1
ATOM 557 C C . THR A 1 73 ? -12.971 1.131 8.230 1.00 90.81 73 THR A C 1
ATOM 559 O O . THR A 1 73 ? -12.535 0.702 7.153 1.00 90.81 73 THR A O 1
ATOM 562 N N . PRO A 1 74 ? -12.987 0.358 9.335 1.00 92.62 74 PRO A N 1
ATOM 563 C CA . PRO A 1 74 ? -12.368 -0.965 9.359 1.00 92.62 74 PRO A CA 1
ATOM 564 C C . PRO A 1 74 ? -12.859 -1.914 8.262 1.00 92.62 74 PRO A C 1
ATOM 566 O O . PRO A 1 74 ? -12.058 -2.554 7.587 1.00 92.62 74 PRO A O 1
ATOM 569 N N . ASN A 1 75 ? -14.167 -1.926 7.998 1.00 92.38 75 ASN A N 1
ATOM 570 C CA . ASN A 1 75 ? -14.748 -2.751 6.936 1.00 92.38 75 ASN A CA 1
ATOM 571 C C . ASN A 1 75 ? -14.310 -2.292 5.537 1.00 92.38 75 ASN A C 1
ATOM 573 O O . ASN A 1 75 ? -14.052 -3.122 4.664 1.00 92.38 75 ASN A O 1
ATOM 577 N N . SER A 1 76 ? -14.214 -0.976 5.306 1.00 93.69 76 SER A N 1
ATOM 578 C CA . SER A 1 76 ? -13.718 -0.450 4.029 1.00 93.69 76 SER A CA 1
ATOM 579 C C . SER A 1 76 ? -12.227 -0.731 3.828 1.00 93.69 76 SER A C 1
ATOM 581 O O . SER A 1 76 ? -11.827 -1.043 2.708 1.00 93.69 76 SER A O 1
ATOM 583 N N . ILE A 1 77 ? -11.430 -0.696 4.904 1.00 95.44 77 ILE A N 1
ATOM 584 C CA . ILE A 1 77 ? -10.001 -1.030 4.882 1.00 95.44 77 ILE A CA 1
ATOM 585 C C . ILE A 1 77 ? -9.835 -2.519 4.556 1.00 95.44 77 ILE A C 1
ATOM 587 O O . ILE A 1 77 ? -9.109 -2.869 3.629 1.00 95.44 77 ILE A O 1
ATOM 591 N N . ALA A 1 78 ? -10.594 -3.397 5.214 1.00 95.88 78 ALA A N 1
ATOM 592 C CA . ALA A 1 78 ? -10.596 -4.825 4.895 1.00 95.88 78 ALA A CA 1
ATOM 593 C C . ALA A 1 78 ? -11.018 -5.115 3.451 1.00 95.88 78 ALA A C 1
ATOM 595 O O . ALA A 1 78 ? -10.446 -5.979 2.789 1.00 95.88 78 ALA A O 1
ATOM 596 N N . ARG A 1 79 ? -11.982 -4.360 2.911 1.00 96.44 79 ARG A N 1
ATOM 597 C CA . ARG A 1 79 ? -12.354 -4.452 1.493 1.00 96.44 79 ARG A CA 1
ATOM 598 C C . ARG A 1 79 ? -11.180 -4.106 0.572 1.00 96.44 79 ARG A C 1
ATOM 600 O O . ARG A 1 79 ? -10.916 -4.873 -0.347 1.00 96.44 79 ARG A O 1
ATOM 607 N N . ILE A 1 80 ? -10.494 -2.977 0.773 1.00 96.56 80 ILE A N 1
ATOM 608 C CA . ILE A 1 80 ? -9.391 -2.593 -0.128 1.00 96.56 80 ILE A CA 1
ATOM 609 C C . ILE A 1 80 ? -8.204 -3.553 -0.012 1.00 96.56 80 ILE A C 1
ATOM 611 O O . ILE A 1 80 ? -7.619 -3.901 -1.031 1.00 96.56 80 ILE A O 1
ATOM 615 N N . VAL A 1 81 ? -7.901 -4.056 1.188 1.00 97.62 81 VAL A N 1
ATOM 616 C CA . VAL A 1 81 ? -6.828 -5.041 1.394 1.00 97.62 81 VAL A CA 1
ATOM 617 C C . VAL A 1 81 ? -7.150 -6.339 0.657 1.00 97.62 81 VAL A C 1
ATOM 619 O O . VAL A 1 81 ? -6.293 -6.849 -0.063 1.00 97.62 81 VAL A O 1
ATOM 622 N N . ARG A 1 82 ? -8.397 -6.826 0.738 1.00 97.62 82 ARG A N 1
ATOM 623 C CA . ARG A 1 82 ? -8.855 -7.971 -0.065 1.00 97.62 82 ARG A CA 1
ATOM 624 C C . ARG A 1 82 ? -8.700 -7.730 -1.560 1.00 97.62 82 ARG A C 1
ATOM 626 O O . ARG A 1 82 ? -8.116 -8.569 -2.232 1.00 97.62 82 ARG A O 1
ATOM 633 N N . LEU A 1 83 ? -9.135 -6.575 -2.069 1.00 97.00 83 LEU A N 1
ATOM 634 C CA . LEU A 1 83 ? -8.988 -6.238 -3.490 1.00 97.00 83 LEU A CA 1
ATOM 635 C C . LEU A 1 83 ? -7.520 -6.240 -3.936 1.00 97.00 83 LEU A C 1
ATOM 637 O O . LEU A 1 83 ? -7.203 -6.743 -5.011 1.00 97.00 83 LEU A O 1
ATOM 641 N N . VAL A 1 84 ? -6.618 -5.696 -3.117 1.00 98.00 84 VAL A N 1
ATOM 642 C CA . VAL A 1 84 ? -5.178 -5.679 -3.412 1.00 98.00 84 VAL A CA 1
ATOM 643 C C . VAL A 1 84 ? -4.606 -7.099 -3.434 1.00 98.00 84 VAL A C 1
ATOM 645 O O . VAL A 1 84 ? -3.870 -7.449 -4.359 1.00 98.00 84 VAL A O 1
ATOM 648 N N . VAL A 1 85 ? -4.976 -7.943 -2.468 1.00 98.31 85 VAL A N 1
ATOM 649 C CA . VAL A 1 85 ? -4.563 -9.354 -2.422 1.00 98.31 85 VAL A CA 1
ATOM 650 C C . VAL A 1 85 ? -5.123 -10.136 -3.613 1.00 98.31 85 VAL A C 1
ATOM 652 O O . VAL A 1 85 ? -4.383 -10.867 -4.266 1.00 98.31 85 VAL A O 1
ATOM 655 N N . GLU A 1 86 ? -6.396 -9.960 -3.959 1.00 97.81 86 GLU A N 1
ATOM 656 C CA . GLU A 1 86 ? -7.016 -10.594 -5.128 1.00 97.81 86 GLU A CA 1
ATOM 657 C C . GLU A 1 86 ? -6.313 -10.184 -6.428 1.00 97.81 86 GLU A C 1
ATOM 659 O O . GLU A 1 86 ? -5.996 -11.039 -7.257 1.00 97.81 86 GLU A O 1
ATOM 664 N N . GLN A 1 87 ? -5.986 -8.896 -6.587 1.00 97.25 87 GLN A N 1
ATOM 665 C CA . GLN A 1 87 ? -5.199 -8.412 -7.724 1.00 97.25 87 GLN A CA 1
ATOM 666 C C . GLN A 1 87 ? -3.811 -9.054 -7.776 1.00 97.25 87 GLN A C 1
ATOM 668 O O . GLN A 1 87 ? -3.362 -9.451 -8.852 1.00 97.25 87 GLN A O 1
ATOM 673 N N . MET A 1 88 ? -3.141 -9.191 -6.630 1.00 98.00 88 MET A N 1
ATOM 674 C CA . MET A 1 88 ? -1.852 -9.877 -6.530 1.00 98.00 88 MET A CA 1
ATOM 675 C C . MET A 1 88 ? -1.961 -11.336 -6.998 1.00 98.00 88 MET A C 1
ATOM 677 O O . MET A 1 88 ? -1.167 -11.780 -7.828 1.00 98.00 88 MET A O 1
ATOM 681 N N . GLN A 1 89 ? -2.969 -12.072 -6.522 1.00 97.81 89 GLN A N 1
ATOM 682 C CA . GLN A 1 89 ? -3.177 -13.475 -6.893 1.00 97.81 89 GLN A CA 1
ATOM 683 C C . GLN A 1 89 ? -3.543 -13.640 -8.376 1.00 97.81 89 GLN A C 1
ATOM 685 O O . GLN A 1 89 ? -3.019 -14.535 -9.042 1.00 97.81 89 GLN A O 1
ATOM 690 N N . ALA A 1 90 ? -4.376 -12.752 -8.925 1.00 97.75 90 ALA A N 1
ATOM 691 C CA . ALA A 1 90 ? -4.731 -12.752 -10.345 1.00 97.75 90 ALA A CA 1
ATOM 692 C C . ALA A 1 90 ? -3.513 -12.501 -11.252 1.00 97.75 90 ALA A C 1
ATOM 694 O O . ALA A 1 90 ? -3.359 -13.152 -12.291 1.00 97.75 90 ALA A O 1
ATOM 695 N N . ARG A 1 91 ? -2.604 -11.606 -10.842 1.00 97.50 91 ARG A N 1
ATOM 696 C CA . ARG A 1 91 ? -1.331 -11.389 -11.548 1.00 97.50 91 ARG A CA 1
ATOM 697 C C . ARG A 1 91 ? -0.460 -12.627 -11.500 1.00 97.50 91 ARG A C 1
ATOM 699 O O . ARG A 1 91 ? 0.032 -13.045 -12.539 1.00 97.50 91 ARG A O 1
ATOM 706 N N . TYR A 1 92 ? -0.335 -13.259 -10.336 1.00 97.06 92 TYR A N 1
ATOM 707 C CA . TYR A 1 92 ? 0.407 -14.509 -10.218 1.00 97.06 92 TYR A CA 1
ATOM 708 C C . TYR A 1 92 ? -0.152 -15.621 -11.104 1.00 97.06 92 TYR A C 1
ATOM 710 O O . TYR A 1 92 ? 0.627 -16.344 -11.719 1.00 97.06 92 TYR A O 1
ATOM 718 N N . GLN A 1 93 ? -1.477 -15.749 -11.203 1.00 96.75 93 GLN A N 1
ATOM 719 C CA . GLN A 1 93 ? -2.103 -16.694 -12.128 1.00 96.75 93 GLN A CA 1
ATOM 720 C C . GLN A 1 93 ? -1.719 -16.380 -13.577 1.00 96.75 93 GLN A C 1
ATOM 722 O O . GLN A 1 93 ? -1.184 -17.241 -14.267 1.00 96.75 93 GLN A O 1
ATOM 727 N N . THR A 1 94 ? -1.869 -15.122 -13.993 1.00 96.06 94 THR A N 1
ATOM 728 C CA . THR A 1 94 ? -1.514 -14.683 -15.352 1.00 96.06 94 THR A CA 1
ATOM 729 C C . THR A 1 94 ? -0.032 -14.908 -15.668 1.00 96.06 94 THR A C 1
ATOM 731 O O . THR A 1 94 ? 0.307 -15.339 -16.769 1.00 96.06 94 THR A O 1
ATOM 734 N N . MET A 1 95 ? 0.857 -14.656 -14.702 1.00 95.19 95 MET A N 1
ATOM 735 C CA . MET A 1 95 ? 2.300 -14.857 -14.851 1.00 95.19 95 MET A CA 1
ATOM 736 C C . MET A 1 95 ? 2.679 -16.337 -14.947 1.00 95.19 95 MET A C 1
ATOM 738 O O . MET A 1 95 ? 3.651 -16.664 -15.624 1.00 95.19 95 MET A O 1
ATOM 742 N N . ARG A 1 96 ? 1.935 -17.232 -14.282 1.00 94.19 96 ARG A N 1
ATOM 743 C CA . ARG A 1 9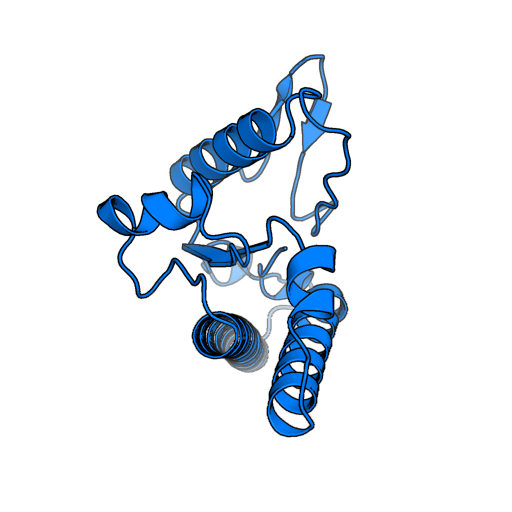6 ? 2.111 -18.686 -14.424 1.00 94.19 96 ARG A CA 1
ATOM 744 C C . ARG A 1 96 ? 1.654 -19.172 -15.794 1.00 94.19 96 ARG A C 1
ATOM 746 O O . ARG A 1 96 ? 2.364 -19.955 -16.412 1.00 94.19 96 ARG A O 1
ATOM 753 N N . ASP A 1 97 ? 0.508 -18.686 -16.261 1.00 94.94 97 ASP A N 1
ATOM 754 C CA . ASP A 1 97 ? -0.058 -19.082 -17.554 1.00 94.94 97 ASP A CA 1
ATOM 755 C C . ASP A 1 97 ? 0.801 -18.578 -18.728 1.00 94.94 97 ASP A C 1
ATOM 757 O O . ASP A 1 97 ? 0.921 -19.251 -19.748 1.00 94.94 97 ASP A O 1
ATOM 761 N N . ASN A 1 98 ? 1.469 -17.432 -18.555 1.00 92.75 98 ASN A N 1
ATOM 762 C CA . ASN A 1 98 ? 2.393 -16.835 -19.525 1.00 92.75 98 ASN A CA 1
ATOM 763 C C . ASN A 1 98 ? 3.842 -16.895 -19.023 1.00 92.75 98 ASN A C 1
ATOM 765 O O . ASN A 1 98 ? 4.537 -15.878 -18.966 1.00 92.75 98 ASN A O 1
ATOM 769 N N . PHE A 1 99 ? 4.277 -18.079 -18.588 1.00 90.69 99 PHE A N 1
ATOM 770 C CA . PHE A 1 99 ? 5.541 -18.246 -17.878 1.00 90.69 99 PHE A CA 1
ATOM 771 C C . PHE A 1 99 ? 6.753 -17.713 -18.656 1.00 90.69 99 PHE A C 1
ATOM 773 O O . PHE A 1 99 ? 7.109 -18.211 -19.723 1.00 90.69 99 PHE A O 1
ATOM 780 N N . HIS A 1 100 ? 7.450 -16.762 -18.035 1.00 89.75 100 HIS A N 1
ATOM 781 C CA . HIS A 1 100 ? 8.765 -16.290 -18.451 1.00 89.75 100 HIS A CA 1
ATOM 782 C C . HIS A 1 100 ? 9.725 -16.401 -17.263 1.00 89.75 100 HIS A C 1
ATOM 784 O O . HIS A 1 100 ? 9.493 -15.810 -16.202 1.00 89.75 100 HIS A O 1
ATOM 790 N N . TYR A 1 101 ? 10.802 -17.171 -17.420 1.00 88.62 101 TYR A N 1
ATOM 791 C CA . TYR A 1 101 ? 11.761 -17.394 -16.340 1.00 88.62 101 TYR A CA 1
ATOM 792 C C . TYR A 1 101 ? 12.415 -16.075 -15.902 1.00 88.62 101 TYR A C 1
ATOM 794 O O . TYR A 1 101 ? 12.921 -15.323 -16.729 1.00 88.62 101 TYR A O 1
ATOM 802 N N . GLY A 1 102 ? 12.398 -15.795 -14.595 1.00 87.25 102 GLY A N 1
ATOM 803 C CA . GLY A 1 102 ? 12.967 -14.569 -14.024 1.00 87.25 102 GLY A CA 1
ATOM 804 C C . GLY A 1 102 ? 12.148 -13.293 -14.264 1.00 87.25 102 GLY A C 1
ATOM 805 O O . GLY A 1 102 ? 12.598 -12.219 -13.870 1.00 87.25 102 GLY A O 1
ATOM 806 N N . SER A 1 103 ? 10.963 -13.400 -14.872 1.00 92.44 103 SER A N 1
ATOM 807 C CA . SER A 1 103 ? 10.090 -12.249 -15.115 1.00 92.44 103 SER A CA 1
ATOM 808 C C . SER A 1 103 ? 9.426 -11.719 -13.843 1.00 92.44 103 SER A C 1
ATOM 810 O O . SER A 1 103 ? 9.233 -12.427 -12.850 1.00 92.44 103 SER A O 1
ATOM 812 N N . ASN A 1 104 ? 9.051 -10.449 -13.886 1.00 92.75 104 ASN A N 1
ATOM 813 C CA . ASN A 1 104 ? 8.266 -9.756 -12.878 1.00 92.75 104 ASN A CA 1
ATOM 814 C C . ASN A 1 104 ? 7.081 -9.035 -13.534 1.00 92.75 104 ASN A C 1
ATOM 816 O O . ASN A 1 104 ? 6.932 -9.018 -14.751 1.00 92.75 104 ASN A O 1
ATOM 820 N N . PHE A 1 105 ? 6.241 -8.404 -12.721 1.00 95.38 105 PHE A N 1
ATOM 821 C CA . PHE A 1 105 ? 5.048 -7.694 -13.174 1.00 95.38 105 PHE A CA 1
ATOM 822 C C . PHE A 1 105 ? 5.260 -6.735 -14.361 1.00 95.38 105 PHE A C 1
ATOM 824 O O . PHE A 1 105 ? 4.365 -6.618 -15.198 1.00 95.38 105 PHE A O 1
ATOM 831 N N . ALA A 1 106 ? 6.414 -6.064 -14.452 1.00 92.69 106 ALA A N 1
ATOM 832 C CA . ALA A 1 106 ? 6.700 -5.114 -15.520 1.00 92.69 106 ALA A CA 1
ATOM 833 C C . ALA A 1 106 ? 6.884 -5.817 -16.873 1.00 92.69 106 ALA A C 1
ATOM 835 O O . ALA A 1 106 ? 6.413 -5.303 -17.886 1.00 92.69 106 ALA A O 1
ATOM 836 N N . ASP A 1 107 ? 7.478 -7.014 -16.884 1.00 93.19 107 ASP A N 1
ATOM 837 C CA . ASP A 1 107 ? 7.647 -7.832 -18.095 1.00 93.19 107 ASP A CA 1
ATOM 838 C C . ASP A 1 107 ? 6.296 -8.318 -18.647 1.00 93.19 107 ASP A C 1
ATOM 840 O O . ASP A 1 107 ? 6.142 -8.538 -19.844 1.00 93.19 107 ASP A O 1
ATOM 844 N N . HIS A 1 108 ? 5.293 -8.432 -17.772 1.00 93.81 108 HIS A N 1
ATOM 845 C CA . HIS A 1 108 ? 3.915 -8.795 -18.119 1.00 93.81 108 HIS A CA 1
ATOM 846 C C . HIS A 1 108 ? 3.021 -7.565 -18.361 1.00 93.81 108 HIS A C 1
ATOM 848 O O . HIS A 1 108 ? 1.803 -7.690 -18.470 1.00 93.81 108 HIS A O 1
ATOM 854 N N . GLY A 1 109 ? 3.600 -6.360 -18.428 1.00 93.50 109 GLY A N 1
ATOM 855 C CA . GLY A 1 109 ? 2.875 -5.118 -18.719 1.00 93.50 109 GLY A CA 1
ATOM 856 C C . GLY A 1 109 ? 1.966 -4.624 -17.588 1.00 93.50 109 GLY A C 1
ATOM 857 O O . GLY A 1 109 ? 1.133 -3.737 -17.801 1.00 93.50 109 GLY A O 1
ATOM 858 N N . PHE A 1 110 ? 2.099 -5.168 -16.377 1.00 96.06 110 PHE A N 1
ATOM 859 C CA . PHE A 1 110 ? 1.300 -4.724 -15.243 1.00 96.06 110 PHE A CA 1
ATOM 860 C C . PHE A 1 110 ? 1.806 -3.392 -14.685 1.00 96.06 110 PHE A C 1
ATOM 862 O O . PHE A 1 110 ? 3.003 -3.144 -14.551 1.00 96.06 110 PHE A O 1
ATOM 869 N N . LYS A 1 111 ? 0.866 -2.531 -14.289 1.00 95.44 111 LYS A N 1
ATOM 870 C CA . LYS A 1 111 ? 1.170 -1.282 -13.578 1.00 95.44 111 LYS A CA 1
ATOM 871 C C . LYS A 1 111 ? 1.459 -1.561 -12.095 1.00 95.44 111 LYS A C 1
ATOM 873 O O . LYS A 1 111 ? 0.827 -2.461 -11.535 1.00 95.44 111 LYS A O 1
ATOM 878 N N . PRO A 1 112 ? 2.323 -0.789 -11.419 1.00 96.75 112 PRO A N 1
ATOM 879 C CA . PRO A 1 112 ? 2.484 -0.887 -9.968 1.00 96.75 112 PRO A CA 1
ATOM 880 C C . PRO A 1 112 ? 1.157 -0.677 -9.226 1.00 96.75 112 PRO A C 1
ATOM 882 O O . PRO A 1 112 ? 0.358 0.181 -9.614 1.00 96.75 112 PRO A O 1
ATOM 885 N N . VAL A 1 113 ? 0.934 -1.435 -8.156 1.00 97.88 113 VAL A N 1
ATOM 886 C CA . VAL A 1 113 ? -0.183 -1.255 -7.217 1.00 97.88 113 VAL A CA 1
ATOM 887 C C . VAL A 1 113 ? 0.395 -0.932 -5.849 1.00 97.88 113 VAL A C 1
ATOM 889 O O . VAL A 1 113 ? 1.308 -1.618 -5.404 1.00 97.88 113 VAL A O 1
ATOM 892 N N . TRP A 1 114 ? -0.145 0.083 -5.185 1.00 97.75 114 TRP A N 1
ATOM 893 C CA . TRP A 1 114 ? 0.292 0.504 -3.858 1.00 97.75 114 TRP A CA 1
ATOM 894 C C . TRP A 1 114 ? -0.871 0.516 -2.886 1.00 97.75 114 TRP A C 1
ATOM 896 O O . TRP A 1 114 ? -1.928 1.067 -3.196 1.00 97.75 114 TRP A O 1
ATOM 906 N N . LEU A 1 115 ? -0.649 -0.051 -1.708 1.00 97.69 115 LEU A N 1
ATOM 907 C CA . LEU A 1 115 ? -1.509 0.092 -0.547 1.00 97.69 115 LEU A CA 1
ATOM 908 C C . LEU A 1 115 ? -0.830 1.039 0.444 1.00 97.69 115 LEU A C 1
ATOM 910 O O . LEU A 1 115 ? 0.095 0.644 1.130 1.00 97.69 115 LEU A O 1
ATOM 914 N N . ILE A 1 116 ? -1.294 2.277 0.544 1.00 96.12 116 ILE A N 1
ATOM 915 C CA . ILE A 1 116 ? -0.782 3.260 1.500 1.00 96.12 116 ILE A CA 1
ATOM 916 C C . ILE A 1 116 ? -1.585 3.135 2.788 1.00 96.12 116 ILE A C 1
ATOM 918 O O . ILE A 1 116 ? -2.802 3.308 2.768 1.00 96.12 116 ILE A O 1
ATOM 922 N N . PHE A 1 117 ? -0.915 2.859 3.904 1.00 95.06 117 PHE A N 1
ATOM 923 C CA . PHE A 1 117 ? -1.549 2.704 5.213 1.00 95.06 117 PHE A CA 1
ATOM 924 C C . PHE A 1 117 ? -0.976 3.732 6.194 1.00 95.06 117 PHE A C 1
ATOM 926 O O . PHE A 1 117 ? 0.167 3.601 6.623 1.00 95.06 117 PHE A O 1
ATOM 933 N N . ASP A 1 118 ? -1.750 4.760 6.557 1.00 89.56 118 ASP A N 1
ATOM 934 C CA . ASP A 1 118 ? -1.194 5.908 7.295 1.00 89.56 118 ASP A CA 1
ATOM 935 C C . ASP A 1 118 ? -0.817 5.590 8.751 1.00 89.56 118 ASP A C 1
ATOM 937 O O . ASP A 1 118 ? 0.240 5.999 9.240 1.00 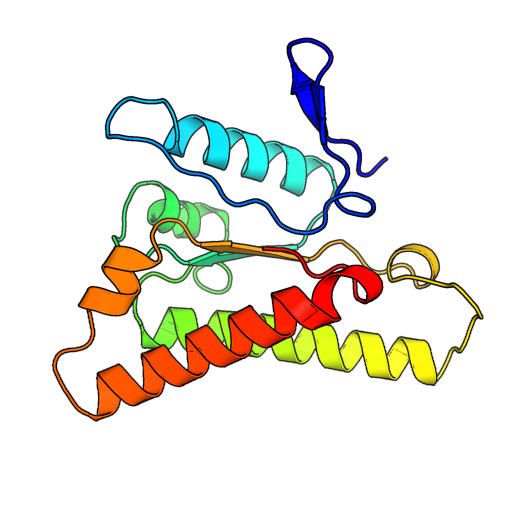89.56 118 ASP A O 1
ATOM 941 N N . GLU A 1 119 ? -1.696 4.876 9.462 1.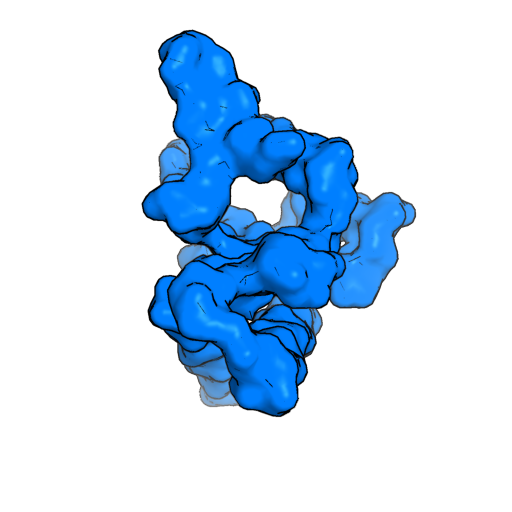00 87.62 119 GLU A N 1
ATOM 942 C CA . GLU A 1 119 ? -1.534 4.628 10.893 1.00 87.62 119 GLU A CA 1
ATOM 943 C C . GLU A 1 119 ? -2.037 3.240 11.305 1.00 87.62 119 GLU A C 1
ATOM 945 O O . GLU A 1 119 ? -3.180 3.052 11.733 1.00 87.62 119 GLU A O 1
ATOM 950 N N . MET A 1 120 ? -1.147 2.253 11.242 1.00 88.94 120 MET A N 1
ATOM 951 C CA . MET A 1 120 ? -1.480 0.879 11.623 1.00 88.94 120 MET A CA 1
ATOM 952 C C . MET A 1 120 ? -1.825 0.741 13.115 1.00 88.94 120 MET A C 1
ATOM 954 O O . MET A 1 120 ? -2.712 -0.036 13.467 1.00 88.94 120 MET A O 1
ATOM 958 N N . GLY A 1 121 ? -1.197 1.533 13.993 1.00 88.56 121 GLY A N 1
ATOM 959 C CA . GLY A 1 121 ? -1.474 1.494 15.434 1.00 88.56 121 GLY A CA 1
ATOM 960 C C . GLY A 1 121 ? -2.897 1.942 15.785 1.00 88.56 121 GLY A C 1
ATOM 961 O O . GLY A 1 121 ? -3.573 1.294 16.583 1.00 88.56 121 GLY A O 1
ATOM 962 N N . ALA A 1 122 ? -3.394 3.001 15.138 1.00 87.56 122 ALA A N 1
ATOM 963 C CA . ALA A 1 122 ? -4.769 3.468 15.319 1.00 87.56 122 ALA A CA 1
ATOM 964 C C . ALA A 1 122 ? -5.786 2.452 14.790 1.00 87.56 122 ALA A C 1
ATOM 966 O O . ALA A 1 122 ? -6.816 2.228 15.423 1.00 87.56 122 ALA A O 1
ATOM 967 N N . PHE A 1 123 ? -5.476 1.790 13.672 1.00 92.06 123 PHE A N 1
ATOM 968 C CA . PHE A 1 123 ? -6.311 0.709 13.165 1.00 92.06 123 PHE A CA 1
ATOM 969 C C . PHE A 1 123 ? -6.393 -0.455 14.157 1.00 92.06 123 PHE A C 1
ATOM 971 O O . PHE A 1 123 ? -7.495 -0.869 14.506 1.00 92.06 123 PHE A O 1
ATOM 978 N N . GLN A 1 124 ? -5.259 -0.932 14.681 1.00 90.31 124 GLN A N 1
ATOM 979 C CA . GLN A 1 124 ? -5.227 -2.018 15.670 1.00 90.31 124 GLN A CA 1
ATOM 980 C C . GLN A 1 124 ? -5.974 -1.663 16.963 1.00 90.31 124 GLN A C 1
ATOM 982 O O . GLN A 1 124 ? -6.692 -2.499 17.512 1.00 90.31 124 GLN A O 1
ATOM 987 N N . ALA A 1 125 ? -5.861 -0.413 17.417 1.00 88.94 125 ALA A N 1
ATOM 988 C CA . ALA A 1 125 ? -6.557 0.081 18.603 1.00 88.94 125 ALA A CA 1
ATOM 989 C C . ALA A 1 125 ? -8.081 0.216 18.415 1.00 88.94 125 ALA A C 1
ATOM 991 O O . ALA A 1 125 ? -8.806 0.312 19.403 1.00 88.94 125 ALA A O 1
ATOM 992 N N . SER A 1 126 ? -8.582 0.203 17.174 1.00 86.44 126 SER A N 1
ATOM 993 C CA . SER A 1 126 ? -10.020 0.308 16.889 1.00 86.44 126 SER A CA 1
ATOM 994 C C . SER A 1 126 ? -10.817 -0.965 17.211 1.00 86.44 126 SER A C 1
ATOM 996 O O . SER A 1 126 ? -12.048 -0.924 17.212 1.00 86.44 126 SER A O 1
ATOM 998 N N . ALA A 1 127 ? -10.153 -2.088 17.518 1.00 85.44 127 ALA A N 1
ATOM 999 C CA . ALA A 1 127 ? -10.833 -3.319 17.913 1.00 85.44 127 ALA A CA 1
ATOM 1000 C C . ALA A 1 127 ? -11.361 -3.260 19.349 1.00 85.44 127 ALA A C 1
ATOM 1002 O O . ALA A 1 127 ? -10.608 -3.403 20.314 1.00 85.44 127 ALA A O 1
ATOM 1003 N N . THR A 1 128 ? -12.678 -3.166 19.489 1.00 86.62 128 THR A N 1
ATOM 1004 C CA . THR A 1 128 ? -13.369 -3.143 20.785 1.00 86.62 128 THR A CA 1
ATOM 1005 C C . THR A 1 128 ? -14.130 -4.438 21.072 1.00 86.62 128 THR A C 1
ATOM 1007 O O . THR A 1 128 ? -14.233 -4.854 22.225 1.00 86.62 128 THR A O 1
ATOM 1010 N N . ASP A 1 129 ? -14.595 -5.136 20.035 1.00 90.50 129 ASP A N 1
ATOM 1011 C CA . ASP A 1 129 ? -15.402 -6.356 20.126 1.00 90.50 129 ASP A CA 1
ATOM 1012 C C . ASP A 1 129 ? -14.844 -7.514 19.270 1.00 90.50 129 ASP A C 1
ATOM 1014 O O . ASP A 1 129 ? -13.922 -7.343 18.469 1.00 90.50 129 ASP A O 1
ATOM 1018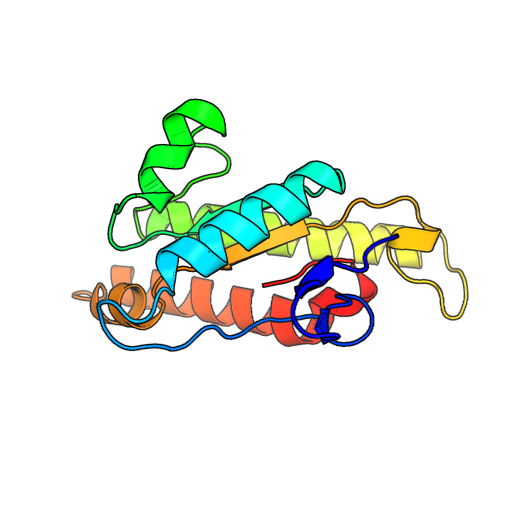 N N . LYS A 1 130 ? -15.397 -8.725 19.430 1.00 91.06 130 LYS A N 1
ATOM 1019 C CA . LYS A 1 130 ? -14.933 -9.928 18.714 1.00 91.06 130 LYS A CA 1
ATOM 1020 C C . LYS A 1 130 ? -14.955 -9.761 17.188 1.00 91.06 130 LYS A C 1
ATOM 1022 O O . LYS A 1 130 ? -13.989 -10.138 16.531 1.00 91.06 130 LYS A O 1
ATOM 1027 N N . LYS A 1 131 ? -16.012 -9.164 16.639 1.00 90.12 131 LYS A N 1
ATOM 1028 C CA . LYS A 1 131 ? -16.167 -8.950 15.196 1.00 90.12 131 LYS A CA 1
ATOM 1029 C C . LYS A 1 131 ? -15.133 -7.948 14.688 1.00 90.12 131 LYS A C 1
ATOM 1031 O O . LYS A 1 131 ? -14.503 -8.185 13.664 1.00 90.12 131 LYS A O 1
ATOM 1036 N N . SER A 1 132 ? -14.904 -6.858 15.419 1.00 88.75 132 SER A N 1
ATOM 1037 C CA . SER A 1 132 ? -13.862 -5.886 15.060 1.00 88.75 132 SER A CA 1
ATOM 1038 C C . SER A 1 132 ? -12.448 -6.495 15.082 1.00 88.75 132 SER A C 1
ATOM 1040 O O . SER A 1 132 ? -11.637 -6.190 14.213 1.00 88.75 132 SER A O 1
ATOM 1042 N N . LYS A 1 133 ? -12.167 -7.424 16.009 1.00 92.31 133 LYS A N 1
ATOM 1043 C CA . LYS A 1 133 ? -10.890 -8.157 16.065 1.00 92.31 133 LYS A CA 1
ATOM 1044 C C . LYS A 1 133 ? -10.691 -9.076 14.865 1.00 92.31 133 LYS A C 1
ATOM 1046 O O . LYS A 1 133 ? -9.603 -9.081 14.303 1.00 92.31 133 LYS A O 1
ATOM 1051 N N . GLU A 1 134 ? -11.729 -9.804 14.457 1.00 94.44 134 GLU A N 1
ATOM 1052 C CA . GLU A 1 134 ? -11.688 -10.665 13.265 1.00 94.44 134 GLU A CA 1
ATOM 1053 C C . GLU A 1 134 ? -11.344 -9.856 12.004 1.00 94.44 134 GLU A C 1
ATOM 1055 O O . GLU A 1 134 ? -10.469 -10.257 11.240 1.00 94.44 134 GLU A O 1
ATOM 1060 N N . VAL A 1 135 ? -11.944 -8.670 11.844 1.00 94.44 135 VAL A N 1
ATOM 1061 C CA . VAL A 1 135 ? -11.641 -7.753 10.730 1.00 94.44 135 VAL A CA 1
ATOM 1062 C C . VAL A 1 135 ? -10.183 -7.290 10.761 1.00 94.44 135 VAL A C 1
ATOM 1064 O O . VAL A 1 135 ? -9.522 -7.257 9.726 1.00 94.44 135 VAL A O 1
ATOM 1067 N N . ILE A 1 136 ? -9.646 -6.946 11.933 1.00 93.75 136 ILE A N 1
ATOM 1068 C CA . ILE A 1 136 ? -8.239 -6.539 12.046 1.00 93.75 136 ILE A CA 1
ATOM 1069 C C . ILE A 1 136 ? -7.308 -7.697 11.703 1.00 93.75 136 ILE A C 1
ATOM 1071 O O . ILE A 1 136 ? -6.347 -7.491 10.966 1.00 93.75 136 ILE A O 1
ATOM 1075 N N . THR A 1 137 ? -7.586 -8.906 12.192 1.00 95.19 137 THR A N 1
ATOM 1076 C CA . THR A 1 137 ? -6.793 -10.094 11.855 1.00 95.19 137 THR A CA 1
ATOM 1077 C C . THR A 1 137 ? -6.783 -10.341 10.347 1.00 95.19 137 THR A C 1
ATOM 1079 O O . THR A 1 137 ? -5.704 -10.494 9.782 1.00 95.19 137 THR A O 1
ATOM 1082 N N . GLU A 1 138 ? -7.940 -10.269 9.682 1.00 96.31 138 GLU A N 1
ATOM 1083 C CA . GLU A 1 138 ? -8.049 -10.387 8.220 1.00 96.31 138 GLU A CA 1
ATOM 1084 C C . GLU A 1 138 ? -7.155 -9.368 7.494 1.00 96.31 138 GLU A C 1
ATOM 1086 O O . GLU A 1 138 ? -6.402 -9.722 6.583 1.00 96.31 138 GLU A O 1
ATOM 1091 N N . VAL A 1 139 ? -7.195 -8.101 7.916 1.00 96.88 139 VAL A N 1
ATOM 1092 C CA . VAL A 1 139 ? -6.368 -7.037 7.327 1.00 96.88 139 VAL A CA 1
ATOM 1093 C C . VAL A 1 139 ? -4.880 -7.297 7.529 1.00 96.88 139 VAL A C 1
ATOM 1095 O O . VAL A 1 139 ? -4.102 -7.165 6.583 1.00 96.88 139 VAL A O 1
ATOM 1098 N N . MET A 1 140 ? -4.476 -7.686 8.736 1.00 96.00 140 MET A N 1
ATOM 1099 C CA . MET A 1 140 ? -3.075 -7.967 9.045 1.00 96.00 140 MET A CA 1
ATOM 1100 C C . MET A 1 140 ? -2.553 -9.175 8.260 1.00 96.00 140 MET A C 1
ATOM 1102 O O . MET A 1 140 ? -1.422 -9.139 7.768 1.00 96.00 140 MET A O 1
ATOM 1106 N N . ASP A 1 141 ? -3.374 -10.210 8.083 1.00 97.44 141 ASP A N 1
ATOM 1107 C CA . ASP A 1 141 ? -3.032 -11.370 7.260 1.00 97.44 141 ASP A CA 1
ATOM 1108 C C . ASP A 1 141 ? -2.885 -10.984 5.783 1.00 97.44 141 ASP A C 1
ATOM 1110 O O . ASP A 1 141 ? -1.928 -11.404 5.126 1.00 97.44 141 ASP A O 1
ATOM 1114 N N . GLY A 1 142 ? -3.766 -10.124 5.264 1.00 97.69 142 GLY A N 1
ATOM 1115 C CA . GLY A 1 142 ? -3.653 -9.585 3.907 1.00 97.69 142 GLY A CA 1
ATOM 1116 C C . GLY A 1 142 ? -2.380 -8.759 3.697 1.00 97.69 142 GLY A C 1
ATOM 1117 O O . GLY A 1 142 ? -1.645 -8.989 2.735 1.00 97.69 142 GLY A O 1
ATOM 1118 N N . ILE A 1 143 ? -2.056 -7.858 4.631 1.00 97.00 143 ILE A N 1
ATOM 1119 C CA . ILE A 1 143 ? -0.803 -7.081 4.611 1.00 97.00 143 ILE A CA 1
ATOM 1120 C C . ILE A 1 143 ? 0.411 -8.014 4.639 1.00 97.00 143 ILE A C 1
ATOM 1122 O O . ILE A 1 143 ? 1.348 -7.833 3.862 1.00 97.00 143 ILE A O 1
ATOM 1126 N N . LYS A 1 144 ? 0.389 -9.055 5.477 1.00 97.50 144 LYS A N 1
ATOM 1127 C CA . LYS A 1 144 ? 1.462 -10.055 5.532 1.00 97.50 144 LYS A CA 1
ATOM 1128 C C . LYS A 1 144 ? 1.654 -10.757 4.186 1.00 97.50 144 LYS A C 1
ATOM 1130 O O . LYS A 1 144 ? 2.794 -10.952 3.769 1.00 97.50 144 LYS A O 1
ATOM 1135 N N . GLN A 1 145 ? 0.575 -11.113 3.489 1.00 97.75 145 GLN A N 1
ATOM 1136 C CA . GLN A 1 145 ? 0.683 -11.691 2.146 1.00 97.75 145 GLN A CA 1
ATOM 1137 C C . GLN A 1 145 ? 1.312 -10.712 1.151 1.00 97.75 145 GLN A C 1
ATOM 1139 O O . GLN A 1 145 ? 2.188 -11.117 0.388 1.00 97.75 145 GLN A O 1
ATOM 1144 N N . ILE A 1 146 ? 0.917 -9.436 1.184 1.00 97.94 146 ILE A N 1
ATOM 1145 C CA . ILE A 1 146 ? 1.498 -8.392 0.327 1.00 97.94 146 ILE A CA 1
ATOM 1146 C C . ILE A 1 146 ? 2.997 -8.238 0.604 1.00 97.94 146 ILE A C 1
ATOM 1148 O O . ILE A 1 146 ? 3.780 -8.193 -0.335 1.00 97.94 146 ILE A O 1
ATOM 1152 N N . ILE A 1 147 ? 3.420 -8.226 1.869 1.00 96.81 147 ILE A N 1
ATOM 1153 C CA . ILE A 1 147 ? 4.842 -8.110 2.231 1.00 96.81 147 ILE A CA 1
ATOM 1154 C C . ILE A 1 147 ? 5.654 -9.311 1.723 1.00 96.81 147 ILE A C 1
ATOM 1156 O O . ILE A 1 147 ? 6.778 -9.160 1.248 1.00 96.81 147 ILE A O 1
ATOM 1160 N N . LEU A 1 148 ? 5.102 -10.522 1.834 1.00 96.19 148 LEU A N 1
ATOM 1161 C CA . LEU A 1 148 ? 5.823 -11.748 1.482 1.00 96.19 148 LEU A CA 1
ATOM 1162 C C . LEU A 1 148 ? 5.860 -12.014 -0.028 1.00 96.19 148 LEU A C 1
ATOM 1164 O O . LEU A 1 148 ? 6.834 -12.581 -0.520 1.00 96.19 148 LEU A O 1
ATOM 1168 N N . LEU A 1 149 ? 4.806 -11.639 -0.755 1.00 96.50 149 LEU A N 1
ATOM 1169 C CA . LEU A 1 149 ? 4.587 -12.045 -2.149 1.00 96.50 149 LEU A CA 1
ATOM 1170 C C . LEU A 1 149 ? 4.440 -10.853 -3.114 1.00 96.50 149 LEU A C 1
ATOM 1172 O O . LEU A 1 149 ? 4.473 -11.016 -4.329 1.00 96.50 149 LEU A O 1
ATOM 1176 N N . GLY A 1 150 ? 4.306 -9.625 -2.625 1.00 96.81 150 GLY A N 1
ATOM 1177 C CA . GLY A 1 150 ? 3.928 -8.480 -3.455 1.00 96.81 150 GLY A CA 1
ATOM 1178 C C . GLY A 1 150 ? 4.967 -8.085 -4.504 1.00 96.81 150 GLY A C 1
ATOM 1179 O O . GLY A 1 150 ? 4.604 -7.720 -5.625 1.00 96.81 150 GLY A O 1
ATOM 1180 N N . ARG A 1 151 ? 6.264 -8.230 -4.195 1.00 95.75 151 ARG A N 1
ATOM 1181 C CA . ARG A 1 151 ? 7.369 -7.750 -5.047 1.00 95.75 151 ARG A CA 1
ATOM 1182 C C . ARG A 1 151 ? 7.290 -8.246 -6.492 1.00 95.75 151 ARG A C 1
ATOM 1184 O O . ARG A 1 151 ? 7.401 -7.442 -7.413 1.00 95.75 151 ARG A O 1
ATOM 1191 N N . GLN A 1 152 ? 7.125 -9.554 -6.706 1.00 94.56 152 GLN A N 1
ATOM 1192 C CA . GLN A 1 152 ? 7.094 -10.109 -8.068 1.00 94.56 152 GLN A CA 1
ATOM 1193 C C . GLN A 1 152 ? 5.820 -9.722 -8.821 1.00 94.56 152 GLN A C 1
ATOM 1195 O O . GLN A 1 152 ? 5.880 -9.490 -10.026 1.00 94.56 152 GLN A O 1
ATOM 1200 N N . ALA A 1 153 ? 4.699 -9.597 -8.109 1.00 96.81 153 ALA A N 1
ATOM 1201 C CA . ALA A 1 153 ? 3.412 -9.187 -8.660 1.00 96.81 153 ALA A CA 1
ATOM 1202 C C . ALA A 1 153 ? 3.271 -7.659 -8.833 1.00 96.81 153 ALA A C 1
ATOM 1204 O O . ALA A 1 153 ? 2.260 -7.191 -9.365 1.00 96.81 153 ALA A O 1
ATOM 1205 N N . GLY A 1 154 ? 4.267 -6.867 -8.421 1.00 97.12 154 GLY A N 1
ATOM 1206 C CA . GLY A 1 154 ? 4.229 -5.405 -8.507 1.00 97.12 154 GLY A CA 1
ATOM 1207 C C . GLY A 1 154 ? 3.204 -4.776 -7.574 1.00 97.12 154 GLY A C 1
ATOM 1208 O O . GLY A 1 154 ? 2.549 -3.805 -7.960 1.00 97.12 154 GLY A O 1
ATOM 1209 N N . VAL A 1 155 ? 3.018 -5.383 -6.401 1.00 98.12 155 VAL A N 1
ATOM 1210 C CA . VAL A 1 155 ? 2.112 -4.931 -5.346 1.00 98.12 155 VAL A CA 1
ATOM 1211 C C . VAL A 1 155 ? 2.945 -4.539 -4.130 1.00 98.12 155 VAL A C 1
ATOM 1213 O O . VAL A 1 155 ? 3.719 -5.340 -3.610 1.00 98.12 155 VAL A O 1
ATOM 1216 N N . PHE A 1 156 ? 2.797 -3.295 -3.697 1.00 97.69 156 PHE A N 1
ATOM 1217 C CA . PHE A 1 156 ? 3.662 -2.636 -2.726 1.00 97.69 156 PHE A CA 1
ATOM 1218 C C . PHE A 1 156 ? 2.829 -2.014 -1.596 1.00 97.69 156 PHE A C 1
ATOM 1220 O O . PHE A 1 156 ? 1.626 -1.791 -1.758 1.00 97.69 156 PHE A O 1
ATOM 1227 N N . ILE A 1 157 ? 3.466 -1.759 -0.451 1.00 96.38 157 ILE A N 1
ATOM 1228 C CA . ILE A 1 157 ? 2.866 -1.136 0.744 1.00 96.38 157 ILE A CA 1
ATOM 1229 C C . ILE A 1 157 ? 3.866 -0.184 1.387 1.00 96.38 157 ILE A C 1
ATOM 1231 O O . ILE A 1 157 ? 5.056 -0.573 1.459 1.00 96.38 157 ILE A O 1
#

Secondary structure (DSSP, 8-state):
---EE-STT-EE-TTTS--------TTSSHHHHHHHHHHHHHHTT-EEEEE-TT--TTGGGHHHH-TTTEE-SHHHHHHHHHHHHHHHHHHHHHHHHT--TT--TTTTTPPPEEEEES-HHHHHHT--SHHHHHHHHHHHHHHHHHHHHHHHHTEE-